Protein AF-A0A1U9KQS3-F1 (afdb_monomer_lite)

Secondary structure (DSSP, 8-state):
--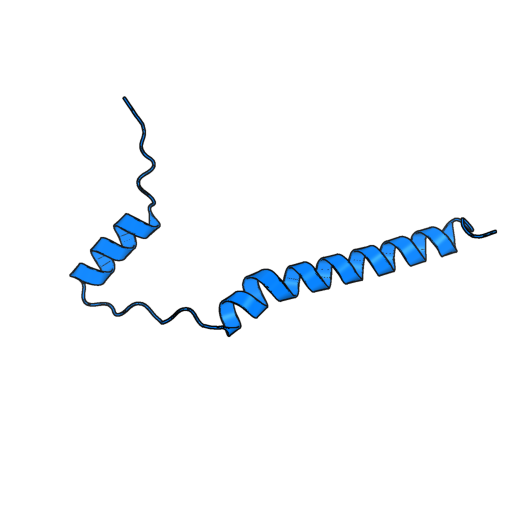-----HHHHHHHHHHHTT-PPPP--HHHHIIIIIHHHHHHHHHHHHHHHHHHHHTT---

Organism: NCBI:txid320497

Sequence (61 aa):
MAYEWTDPDAEADAIERQAGIAEPPPTRSGIVFGLILPVVVSGIVLLIGMWFAIRYFHLLG

pLDDT: mean 78.65, std 15.45, range [43.41, 98.19]

Structure (mmCIF, N/CA/C/O backbone):
data_AF-A0A1U9KQS3-F1
#
_entry.id   AF-A0A1U9KQS3-F1
#
loop_
_atom_site.group_PDB
_atom_site.id
_atom_site.type_symbol
_atom_site.label_atom_id
_atom_site.label_alt_id
_atom_site.label_comp_id
_atom_site.label_asym_id
_atom_site.label_entity_id
_atom_site.label_seq_id
_atom_site.pdbx_PDB_ins_code
_atom_site.Cartn_x
_atom_site.Cartn_y
_atom_site.Cartn_z
_atom_site.occupancy
_atom_site.B_iso_or_equiv
_atom_site.auth_seq_id
_atom_site.auth_comp_id
_atom_site.auth_asym_id
_atom_site.auth_atom_id
_atom_site.pdbx_PDB_model_num
ATOM 1 N N . MET A 1 1 ? -32.288 25.568 -1.741 1.00 43.41 1 MET A N 1
ATOM 2 C CA . MET A 1 1 ? -32.535 24.284 -1.059 1.00 43.41 1 MET A CA 1
ATOM 3 C C . MET A 1 1 ? -31.206 23.558 -1.044 1.00 43.41 1 MET A C 1
ATOM 5 O O . MET A 1 1 ? -30.814 23.023 -2.071 1.00 43.41 1 MET A O 1
ATOM 9 N N . ALA A 1 2 ? -30.442 23.721 0.038 1.00 43.50 2 ALA A N 1
ATOM 10 C CA . ALA A 1 2 ? -29.154 23.060 0.180 1.00 43.50 2 ALA A CA 1
ATOM 11 C C . ALA A 1 2 ? -29.446 21.585 0.445 1.00 43.50 2 ALA A C 1
ATOM 13 O O . ALA A 1 2 ? -30.064 21.242 1.447 1.00 43.50 2 ALA A O 1
ATOM 14 N N . TYR A 1 3 ? -29.097 20.740 -0.515 1.00 49.12 3 TYR A N 1
ATOM 15 C CA . TYR A 1 3 ? -28.965 19.316 -0.282 1.00 49.12 3 TYR A CA 1
ATOM 16 C C . TYR A 1 3 ? -27.709 19.201 0.594 1.00 49.12 3 TYR A C 1
ATOM 18 O O . TYR A 1 3 ? -26.574 19.304 0.146 1.00 49.12 3 TYR A O 1
ATOM 26 N N . GLU A 1 4 ? -27.906 19.222 1.900 1.00 52.34 4 GLU A N 1
ATOM 27 C CA . GLU A 1 4 ? -26.855 18.830 2.818 1.00 52.34 4 GLU A CA 1
ATOM 28 C C . GLU A 1 4 ? -26.907 17.310 2.754 1.00 52.34 4 GLU A C 1
ATOM 30 O O . GLU A 1 4 ? -27.884 16.702 3.186 1.00 52.34 4 GLU A O 1
ATOM 35 N N . TRP A 1 5 ? -25.934 16.693 2.078 1.00 53.94 5 TRP A N 1
ATOM 36 C CA . TRP A 1 5 ? -25.627 15.295 2.355 1.00 53.94 5 TRP A CA 1
ATOM 37 C C . TRP A 1 5 ? -25.156 15.271 3.794 1.00 53.94 5 TRP A C 1
ATOM 39 O O . TRP A 1 5 ? -23.970 15.425 4.069 1.00 53.94 5 TRP A O 1
ATOM 49 N N .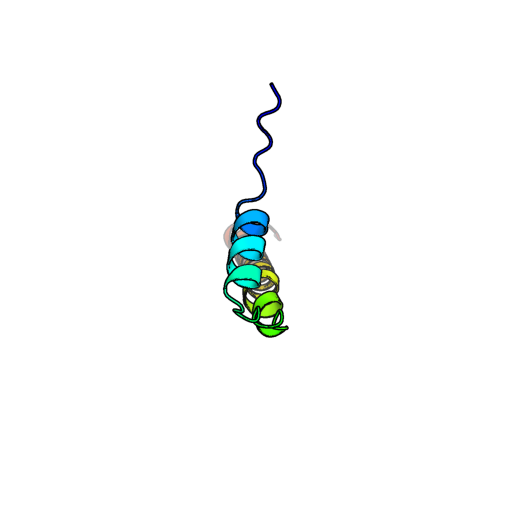 THR A 1 6 ? -26.125 15.216 4.704 1.00 56.09 6 THR A N 1
ATOM 50 C CA . THR A 1 6 ? -25.909 14.862 6.091 1.00 56.09 6 THR A CA 1
ATOM 51 C C . THR A 1 6 ? -25.108 13.584 6.049 1.00 56.09 6 THR A C 1
ATOM 53 O O . THR A 1 6 ? -25.547 12.593 5.467 1.00 56.09 6 THR A O 1
ATOM 56 N N . ASP A 1 7 ? -23.882 13.704 6.542 1.00 66.00 7 ASP A N 1
ATOM 57 C CA . ASP A 1 7 ? -22.875 12.664 6.572 1.00 66.00 7 ASP A CA 1
ATOM 58 C C . ASP A 1 7 ? -23.552 11.392 7.104 1.00 66.00 7 ASP A C 1
ATOM 60 O O . ASP A 1 7 ? -23.983 11.393 8.261 1.00 66.00 7 ASP A O 1
ATOM 64 N N . PRO A 1 8 ? -23.787 10.362 6.269 1.00 65.00 8 PRO A N 1
ATOM 65 C CA . PRO A 1 8 ? -24.529 9.176 6.693 1.00 65.00 8 PRO A CA 1
ATOM 66 C C . PRO A 1 8 ? -23.855 8.507 7.896 1.00 65.00 8 PRO A C 1
ATOM 68 O O . PRO A 1 8 ? -24.536 7.889 8.713 1.00 65.00 8 PRO A O 1
ATOM 71 N N . ASP A 1 9 ? -22.548 8.724 8.050 1.00 65.50 9 ASP A N 1
ATOM 72 C CA . ASP A 1 9 ? -21.766 8.326 9.213 1.00 65.50 9 ASP A CA 1
ATOM 73 C C . ASP A 1 9 ? -22.219 9.078 10.481 1.00 65.50 9 ASP A C 1
ATOM 75 O O . ASP A 1 9 ? -22.432 8.464 11.519 1.00 65.50 9 ASP A O 1
ATOM 79 N N . ALA A 1 10 ? -22.508 10.381 10.409 1.00 68.12 10 ALA A N 1
ATOM 80 C CA . ALA A 1 10 ? -22.989 11.151 11.561 1.00 68.12 10 ALA A CA 1
ATOM 81 C C . ALA A 1 10 ? -24.413 10.761 12.002 1.00 68.12 10 ALA A C 1
ATOM 83 O O . ALA A 1 10 ? -24.740 10.827 13.192 1.00 68.12 10 ALA A O 1
ATOM 84 N N . GLU A 1 11 ? -25.273 10.373 11.056 1.00 70.56 11 GLU A N 1
ATOM 85 C CA . GLU A 1 11 ? -26.618 9.872 11.362 1.00 70.56 11 GLU A CA 1
ATOM 86 C C . GLU A 1 11 ? -26.560 8.452 11.951 1.00 70.56 11 GLU A C 1
ATOM 88 O O . GLU A 1 11 ? -27.256 8.163 12.929 1.00 70.56 11 GLU A O 1
ATOM 93 N N . ALA A 1 12 ? -25.671 7.595 11.437 1.00 70.12 12 ALA A N 1
ATOM 94 C CA . ALA A 1 12 ? -25.402 6.271 11.993 1.00 70.12 12 ALA A CA 1
ATOM 95 C C . ALA A 1 12 ? -24.829 6.352 13.418 1.00 70.12 12 ALA A C 1
ATOM 97 O O . ALA A 1 12 ? -25.373 5.713 14.320 1.00 70.12 12 ALA A O 1
ATOM 98 N N . ASP A 1 13 ? -23.842 7.217 13.661 1.00 70.94 13 ASP A N 1
ATOM 99 C CA . ASP A 1 13 ? -23.261 7.462 14.988 1.00 70.94 13 ASP A CA 1
ATOM 100 C C . ASP A 1 13 ? -24.319 7.919 16.003 1.00 70.94 13 ASP A C 1
ATOM 102 O O . ASP A 1 13 ? -24.295 7.550 17.183 1.00 70.94 13 ASP A O 1
ATOM 106 N N . ALA A 1 14 ? -25.273 8.748 15.565 1.00 70.06 14 ALA A N 1
ATOM 107 C CA . ALA A 1 14 ? -26.370 9.204 16.411 1.00 70.06 14 ALA A CA 1
ATOM 108 C C . ALA A 1 14 ? -27.309 8.049 16.799 1.00 70.06 14 ALA A C 1
ATOM 110 O O . ALA A 1 14 ? -27.746 7.980 17.953 1.00 70.06 14 ALA A O 1
ATOM 111 N N . ILE A 1 15 ? -27.589 7.135 15.867 1.00 72.06 15 ILE A N 1
ATOM 112 C CA . ILE A 1 15 ? -28.402 5.935 16.102 1.00 72.06 15 ILE A CA 1
ATOM 113 C C . ILE A 1 15 ? -27.647 4.936 16.994 1.00 72.06 15 ILE A C 1
ATOM 115 O O . ILE A 1 15 ? -28.236 4.396 17.931 1.00 72.06 15 ILE A O 1
ATOM 119 N N . GLU A 1 16 ? -26.346 4.733 16.780 1.00 69.44 16 GLU A N 1
ATOM 120 C CA . GLU A 1 16 ? -25.508 3.835 17.585 1.00 69.44 16 GLU A CA 1
ATOM 121 C C . GLU A 1 16 ? -25.362 4.321 19.034 1.00 69.44 16 GLU A C 1
ATOM 123 O O . GLU A 1 16 ? -25.523 3.529 19.971 1.00 69.44 16 GLU A O 1
ATOM 128 N N . ARG A 1 17 ? -25.192 5.637 19.247 1.00 69.12 17 ARG A N 1
ATOM 129 C CA . ARG A 1 17 ? -25.213 6.240 20.595 1.00 69.12 17 ARG A CA 1
ATOM 130 C C . ARG A 1 17 ? -26.565 6.091 21.283 1.00 69.12 17 ARG A C 1
ATOM 132 O O . ARG A 1 17 ? -26.598 5.841 22.487 1.00 69.12 17 ARG A O 1
ATOM 139 N N . GLN A 1 18 ? -27.671 6.230 20.548 1.00 71.69 18 GLN A N 1
ATOM 140 C CA . GLN A 1 18 ? -29.018 6.005 21.092 1.00 71.69 18 GLN A CA 1
ATOM 141 C C . GLN A 1 18 ? -29.268 4.528 21.425 1.00 71.69 18 GLN A C 1
ATOM 143 O O . GLN A 1 18 ? -29.948 4.231 22.406 1.00 71.69 18 GLN A O 1
ATOM 148 N N . ALA A 1 19 ? -28.686 3.608 20.653 1.00 73.06 19 ALA A N 1
ATOM 149 C CA . ALA A 1 19 ? -28.747 2.167 20.885 1.00 73.06 19 ALA A CA 1
ATOM 150 C C . ALA A 1 19 ? -27.777 1.678 21.982 1.00 73.06 19 ALA A C 1
ATOM 152 O O . ALA A 1 19 ? -27.820 0.505 22.355 1.00 73.06 19 ALA A O 1
ATOM 153 N N . GLY A 1 20 ? -26.918 2.557 22.515 1.00 64.06 20 GLY A N 1
ATOM 154 C CA . GLY A 1 20 ? -25.928 2.218 23.540 1.00 64.06 20 GLY A CA 1
ATOM 155 C C . GLY A 1 20 ? -24.785 1.336 23.028 1.00 64.06 20 GLY A C 1
ATOM 156 O O . GLY A 1 20 ? -24.122 0.669 23.825 1.00 64.06 20 GLY A O 1
ATOM 157 N N . ILE A 1 21 ? -24.563 1.305 21.712 1.00 67.75 21 ILE A N 1
ATOM 158 C CA . ILE A 1 21 ? -23.477 0.553 21.087 1.00 67.75 21 ILE A CA 1
ATOM 159 C C . ILE A 1 21 ? -22.208 1.394 21.237 1.00 67.75 21 ILE A C 1
ATOM 161 O O . ILE A 1 21 ? -22.120 2.510 20.738 1.00 67.75 21 ILE A O 1
ATOM 165 N N . ALA A 1 22 ? -21.238 0.888 21.999 1.00 65.75 22 ALA A N 1
ATOM 166 C CA . ALA A 1 22 ? -19.954 1.558 22.153 1.00 65.75 22 ALA A CA 1
ATOM 167 C C . ALA A 1 22 ? -19.154 1.425 20.852 1.00 65.75 22 ALA A C 1
ATOM 169 O O . ALA A 1 22 ? -18.828 0.305 20.450 1.00 65.75 22 ALA A O 1
ATOM 170 N N . GLU A 1 23 ? -18.813 2.552 20.225 1.00 66.19 23 GLU A N 1
ATOM 171 C CA . GLU A 1 23 ? -17.954 2.554 19.042 1.00 66.19 23 GLU A CA 1
ATOM 172 C C . GLU A 1 23 ? -16.603 1.891 19.350 1.00 66.19 23 GLU A C 1
ATOM 174 O O . GLU A 1 23 ? -15.950 2.222 20.353 1.00 66.19 23 GLU A O 1
ATOM 179 N N . PRO A 1 24 ? -16.155 0.940 18.510 1.00 67.00 24 PRO A N 1
ATOM 180 C CA . PRO A 1 24 ? -14.847 0.339 18.674 1.00 67.00 24 PRO A CA 1
ATOM 181 C C . PRO A 1 24 ? -13.776 1.425 18.492 1.00 67.00 24 PRO A C 1
ATOM 183 O O . PRO A 1 24 ? -13.809 2.169 17.511 1.00 67.00 24 PRO A O 1
ATOM 186 N N . PRO A 1 25 ? -12.797 1.536 19.409 1.00 71.75 25 PRO A N 1
ATOM 187 C CA . PRO A 1 25 ? -11.786 2.576 19.316 1.00 71.75 25 PRO A CA 1
ATOM 188 C C . PRO A 1 25 ? -11.016 2.437 17.996 1.00 71.75 25 PRO A C 1
ATOM 190 O O . PRO A 1 25 ? -10.663 1.312 17.620 1.00 71.75 25 PRO A O 1
ATOM 193 N N . PRO A 1 26 ? -10.704 3.551 17.305 1.00 65.81 26 PRO A N 1
ATOM 194 C CA . PRO A 1 26 ? -9.948 3.507 16.064 1.00 65.81 26 PRO A CA 1
ATOM 195 C C . PRO A 1 26 ? -8.621 2.793 16.314 1.00 65.81 26 PRO A C 1
ATOM 197 O O . PRO A 1 26 ? -7.750 3.255 17.059 1.00 65.81 26 PRO A O 1
ATOM 200 N N . THR A 1 27 ? -8.479 1.607 15.726 1.00 74.56 27 THR A N 1
ATOM 201 C CA . THR A 1 27 ? -7.298 0.782 15.954 1.00 74.56 27 THR A CA 1
ATOM 202 C C . THR A 1 27 ? -6.157 1.290 15.082 1.00 74.56 27 THR A C 1
ATOM 204 O O . THR A 1 27 ? -6.318 1.511 13.880 1.00 74.56 27 THR A O 1
ATOM 207 N N . ARG A 1 28 ? -4.956 1.443 15.659 1.00 72.50 28 ARG A N 1
ATOM 208 C CA . ARG A 1 28 ? -3.751 1.800 14.883 1.00 72.50 28 ARG A CA 1
ATOM 209 C C . ARG A 1 28 ? -3.509 0.828 13.722 1.00 72.50 28 ARG A C 1
ATOM 211 O O . ARG A 1 28 ? -3.016 1.239 12.677 1.00 72.50 28 ARG A O 1
ATOM 218 N N . SER A 1 29 ? -3.903 -0.435 13.884 1.00 78.69 29 SER A N 1
ATOM 219 C CA . SER A 1 29 ? -3.901 -1.444 12.823 1.00 78.69 29 SER A CA 1
ATOM 220 C C . SER A 1 29 ? -4.757 -1.046 11.619 1.00 78.69 29 SER A C 1
ATOM 222 O O . SER A 1 29 ? -4.301 -1.220 10.493 1.00 78.69 29 SER A O 1
ATOM 224 N N . GLY A 1 30 ? -5.943 -0.462 11.823 1.00 81.50 30 GLY A N 1
ATOM 225 C CA . GLY A 1 30 ? -6.822 -0.032 10.730 1.00 81.50 30 GLY A CA 1
ATOM 226 C C . GLY A 1 30 ? -6.171 1.012 9.821 1.00 81.50 30 GLY A C 1
ATOM 227 O O . GLY A 1 30 ? -6.209 0.878 8.603 1.00 81.50 30 GLY A O 1
ATOM 228 N N . ILE A 1 31 ? -5.473 1.993 10.401 1.00 83.44 31 ILE A N 1
ATOM 229 C CA . ILE A 1 31 ? -4.749 3.027 9.639 1.00 83.44 31 ILE A CA 1
ATOM 230 C C . ILE A 1 31 ? -3.566 2.418 8.872 1.00 83.44 31 ILE A C 1
ATOM 232 O O . ILE A 1 31 ? -3.335 2.739 7.704 1.00 83.44 31 ILE A O 1
ATOM 236 N N . VAL A 1 32 ? -2.814 1.516 9.509 1.00 86.81 32 VAL A N 1
ATOM 237 C CA . VAL A 1 32 ? -1.657 0.868 8.878 1.00 86.81 32 VAL A CA 1
ATOM 238 C C . VAL A 1 32 ? -2.085 0.024 7.678 1.00 86.81 32 VAL A C 1
ATOM 240 O O . VAL A 1 32 ? -1.512 0.173 6.601 1.00 86.81 32 VAL A O 1
ATOM 243 N N . PHE A 1 33 ? -3.096 -0.830 7.832 1.00 89.38 33 PHE A N 1
ATOM 244 C CA . PHE A 1 33 ? -3.537 -1.715 6.752 1.00 89.38 33 PHE A CA 1
ATOM 245 C C . PHE A 1 33 ? -4.395 -1.001 5.704 1.00 89.38 33 PHE A C 1
ATOM 247 O O . PHE A 1 33 ? -4.279 -1.315 4.523 1.00 89.38 33 PHE A O 1
ATOM 254 N N . GLY A 1 34 ? -5.223 -0.039 6.114 1.00 88.56 34 GLY A N 1
ATOM 255 C CA . GLY A 1 34 ? -6.137 0.668 5.217 1.00 88.56 34 GLY A CA 1
ATOM 256 C C . GLY A 1 34 ? -5.472 1.756 4.378 1.00 88.56 34 GLY A C 1
ATOM 257 O O . GLY A 1 34 ? -5.905 2.000 3.257 1.00 88.56 34 GLY A O 1
ATOM 258 N N . LEU A 1 35 ? -4.410 2.392 4.886 1.00 89.75 35 LEU A N 1
ATOM 259 C CA . LEU A 1 35 ? -3.778 3.531 4.215 1.00 89.75 35 LEU A CA 1
ATOM 260 C C . LEU A 1 35 ? -2.291 3.311 3.947 1.00 89.75 35 LEU A C 1
ATOM 262 O O . LEU A 1 35 ? -1.833 3.447 2.816 1.00 89.75 35 LEU A O 1
ATOM 266 N N . ILE A 1 36 ? -1.518 2.969 4.976 1.00 91.88 36 ILE A N 1
ATOM 267 C CA . ILE A 1 36 ? -0.053 2.955 4.859 1.00 91.88 36 ILE A CA 1
ATOM 268 C C . ILE A 1 36 ? 0.405 1.815 3.945 1.00 91.88 36 ILE A C 1
ATOM 270 O O . ILE A 1 36 ? 1.198 2.035 3.030 1.00 91.88 36 ILE A O 1
ATOM 274 N N . LEU A 1 37 ? -0.121 0.608 4.155 1.00 94.62 37 LEU A N 1
ATOM 275 C CA . LEU A 1 37 ? 0.211 -0.571 3.361 1.00 94.62 37 LEU A CA 1
ATOM 276 C C . LEU A 1 37 ? -0.054 -0.366 1.854 1.00 94.62 37 LEU A C 1
ATOM 278 O O . LEU A 1 37 ? 0.893 -0.539 1.085 1.00 94.62 37 LEU A O 1
ATOM 282 N N . PRO A 1 38 ? -1.259 0.032 1.391 1.00 95.88 38 PRO A N 1
ATOM 283 C CA . PRO A 1 38 ? -1.506 0.202 -0.042 1.00 95.88 38 PRO A CA 1
ATOM 284 C C . PRO A 1 38 ? -0.647 1.304 -0.672 1.00 95.88 38 PRO A C 1
ATOM 286 O O . PRO A 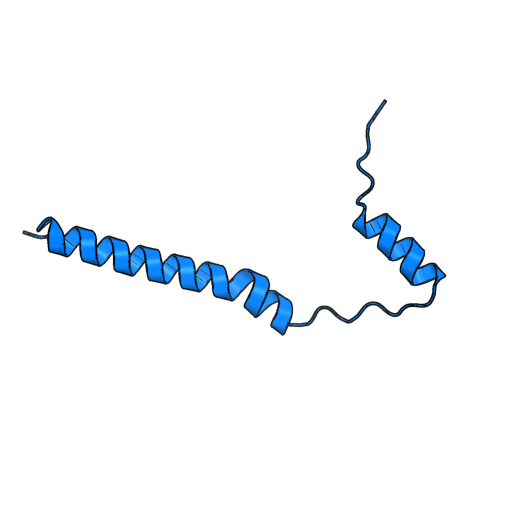1 38 ? -0.192 1.140 -1.807 1.00 95.88 38 PRO A O 1
ATOM 289 N N . VAL A 1 39 ? -0.365 2.392 0.053 1.00 97.50 39 VAL A N 1
ATOM 290 C CA . VAL A 1 39 ? 0.516 3.468 -0.432 1.00 97.50 39 VAL A CA 1
ATOM 291 C C . VAL A 1 39 ? 1.946 2.960 -0.625 1.00 97.50 39 VAL A C 1
ATOM 293 O O . VAL A 1 39 ? 2.541 3.174 -1.682 1.00 97.50 39 VAL A O 1
ATOM 296 N N . VAL A 1 40 ? 2.485 2.237 0.360 1.00 97.50 40 VAL A N 1
ATOM 297 C CA . VAL A 1 40 ? 3.838 1.665 0.284 1.00 97.50 40 VAL A CA 1
ATOM 298 C C . VAL A 1 40 ? 3.933 0.633 -0.839 1.00 97.50 40 VAL A C 1
ATOM 300 O O . VAL A 1 40 ? 4.870 0.684 -1.637 1.00 97.50 40 VAL A O 1
ATOM 303 N N . VAL A 1 41 ? 2.952 -0.267 -0.947 1.00 98.00 41 VAL A N 1
ATOM 304 C CA . VAL A 1 41 ? 2.903 -1.277 -2.015 1.00 98.00 41 VAL A CA 1
ATOM 305 C C . VAL A 1 41 ? 2.873 -0.609 -3.389 1.00 98.00 41 VAL A C 1
ATOM 307 O O . VAL A 1 41 ? 3.663 -0.973 -4.257 1.00 98.00 41 VAL A O 1
ATOM 310 N N . SER A 1 42 ? 2.031 0.410 -3.572 1.00 97.88 42 SER A N 1
ATOM 311 C CA . SER A 1 42 ? 1.945 1.156 -4.8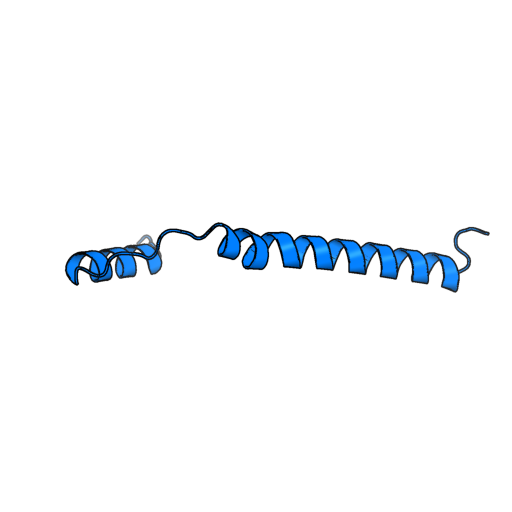35 1.00 97.88 42 SER A CA 1
ATOM 312 C C . SER A 1 42 ? 3.275 1.822 -5.195 1.00 97.88 42 SER A C 1
ATOM 314 O O . SER A 1 42 ? 3.722 1.730 -6.338 1.00 97.88 42 SER A O 1
ATOM 316 N N . GLY A 1 43 ? 3.952 2.433 -4.217 1.00 97.75 43 GLY A N 1
ATOM 317 C CA . GLY A 1 43 ? 5.274 3.028 -4.417 1.00 97.75 43 GLY A CA 1
ATOM 318 C C . GLY A 1 43 ? 6.325 2.005 -4.860 1.00 97.75 43 GLY A C 1
ATOM 319 O O . GLY A 1 43 ? 7.051 2.243 -5.824 1.00 97.75 43 GLY A O 1
ATOM 320 N N . ILE A 1 44 ? 6.372 0.836 -4.214 1.00 98.19 44 ILE A N 1
ATOM 321 C CA . ILE A 1 44 ? 7.296 -0.250 -4.580 1.00 98.19 44 ILE A CA 1
ATOM 322 C C . ILE A 1 44 ? 7.015 -0.750 -6.002 1.00 98.19 44 ILE A C 1
ATOM 324 O O . ILE A 1 44 ? 7.945 -0.898 -6.796 1.00 98.19 44 ILE A O 1
ATOM 328 N N . VAL A 1 45 ? 5.744 -0.972 -6.346 1.00 98.06 45 VAL A N 1
ATOM 329 C CA . VAL A 1 45 ? 5.333 -1.425 -7.684 1.00 98.06 45 VAL A CA 1
ATOM 330 C C . VAL A 1 45 ? 5.769 -0.429 -8.760 1.00 98.06 45 VAL A C 1
ATOM 332 O O . VAL A 1 45 ? 6.308 -0.843 -9.786 1.00 98.06 45 VAL A O 1
ATOM 335 N N . LEU A 1 46 ? 5.605 0.875 -8.517 1.00 97.56 46 LEU A N 1
ATOM 336 C CA . LEU A 1 46 ? 6.045 1.920 -9.444 1.00 97.56 46 LEU A CA 1
ATOM 337 C C . LEU A 1 46 ? 7.563 1.920 -9.640 1.00 97.56 46 LEU A C 1
ATOM 339 O O . LEU A 1 46 ? 8.027 1.989 -10.777 1.00 97.56 46 LEU A O 1
ATOM 343 N N . LEU A 1 47 ? 8.338 1.805 -8.560 1.00 97.25 47 LEU A N 1
ATOM 344 C CA . LEU A 1 47 ? 9.801 1.756 -8.642 1.00 97.25 47 LEU A CA 1
ATOM 345 C C . LEU A 1 47 ? 10.284 0.527 -9.421 1.00 97.25 47 LEU A C 1
ATOM 347 O O . LEU A 1 47 ? 11.165 0.647 -10.274 1.00 97.25 47 LEU A O 1
ATOM 351 N N . ILE A 1 48 ? 9.682 -0.638 -9.171 1.00 97.25 48 ILE A N 1
ATOM 352 C CA . ILE A 1 48 ? 9.984 -1.872 -9.905 1.00 97.25 48 ILE A CA 1
ATOM 353 C C . ILE A 1 48 ? 9.625 -1.706 -11.385 1.00 97.25 48 ILE A C 1
ATOM 355 O O . ILE A 1 48 ? 10.454 -1.990 -12.249 1.00 97.25 48 ILE A O 1
ATOM 359 N N . GLY A 1 49 ? 8.425 -1.207 -11.688 1.00 95.94 49 GLY A N 1
ATOM 360 C CA . GLY A 1 49 ? 7.977 -0.971 -13.062 1.00 95.94 49 GLY A CA 1
ATOM 361 C C . GLY A 1 49 ? 8.892 -0.006 -13.815 1.00 95.94 49 GLY A C 1
ATOM 362 O O . GLY A 1 49 ? 9.300 -0.289 -14.941 1.00 95.94 49 GLY A O 1
ATOM 363 N N . MET A 1 50 ? 9.290 1.091 -13.169 1.00 95.38 50 MET A N 1
ATOM 364 C CA . MET A 1 50 ? 10.245 2.053 -13.718 1.00 95.38 50 MET A CA 1
ATOM 365 C C . MET A 1 50 ? 11.605 1.404 -13.995 1.00 95.38 50 MET A C 1
ATOM 367 O O . MET A 1 50 ? 12.168 1.599 -15.072 1.00 95.38 50 MET A O 1
ATOM 371 N N . TRP A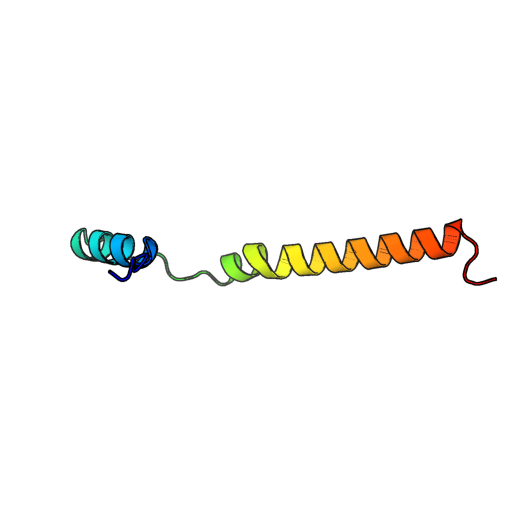 1 51 ? 12.126 0.602 -13.063 1.00 94.75 51 TRP A N 1
ATOM 372 C CA . TRP A 1 51 ? 13.394 -0.102 -13.253 1.00 94.75 51 TRP A CA 1
ATOM 373 C C . TRP A 1 51 ? 13.342 -1.083 -14.432 1.00 94.75 51 TRP A C 1
ATOM 375 O O . TRP A 1 51 ? 14.262 -1.116 -15.253 1.00 94.75 51 TRP A O 1
ATOM 385 N N . PHE A 1 52 ? 12.247 -1.836 -14.563 1.00 94.69 52 PHE A N 1
ATOM 386 C CA . PHE A 1 52 ? 12.033 -2.728 -15.702 1.00 94.69 52 PHE A CA 1
ATOM 387 C C . PHE A 1 52 ? 11.949 -1.964 -17.020 1.00 94.69 52 PHE A C 1
ATOM 389 O O . PHE A 1 52 ? 12.585 -2.376 -17.988 1.00 94.69 52 PHE A O 1
ATOM 396 N N . ALA A 1 53 ? 11.224 -0.845 -17.059 1.00 92.75 53 ALA A N 1
ATOM 397 C CA . ALA A 1 53 ? 11.139 -0.005 -18.250 1.00 92.75 53 ALA A CA 1
ATOM 398 C C . ALA A 1 53 ? 12.528 0.506 -18.662 1.00 92.75 53 ALA A C 1
ATOM 400 O O . ALA A 1 53 ? 12.933 0.350 -19.812 1.00 92.75 53 ALA A O 1
ATOM 401 N N . ILE A 1 54 ? 13.300 1.024 -17.707 1.00 91.75 54 ILE A N 1
ATOM 402 C CA . ILE A 1 54 ? 14.681 1.465 -17.927 1.00 91.75 54 ILE A CA 1
ATOM 403 C C . ILE A 1 54 ? 15.542 0.348 -18.525 1.00 91.75 54 ILE A C 1
ATOM 405 O O . ILE A 1 54 ? 16.238 0.573 -19.518 1.00 91.75 54 ILE A O 1
ATOM 409 N N . ARG A 1 55 ? 15.498 -0.852 -17.932 1.00 90.56 55 ARG A N 1
ATOM 410 C CA . ARG A 1 55 ? 16.292 -2.002 -18.386 1.00 90.56 55 ARG A CA 1
ATOM 411 C C . ARG A 1 55 ? 15.863 -2.500 -19.757 1.00 90.56 55 ARG A C 1
ATOM 413 O O . ARG A 1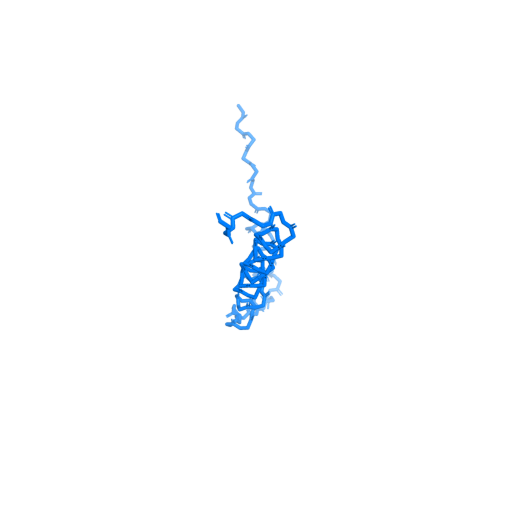 55 ? 16.726 -2.809 -20.569 1.00 90.56 55 ARG A O 1
ATOM 420 N N . TYR A 1 56 ? 14.562 -2.579 -20.005 1.00 89.81 56 TYR A N 1
ATOM 421 C CA . TYR A 1 56 ? 14.015 -3.094 -21.256 1.00 89.81 56 TYR A CA 1
ATOM 422 C C . TYR A 1 56 ? 14.315 -2.166 -22.436 1.00 89.81 56 TYR A C 1
ATOM 424 O O . TYR A 1 56 ? 14.731 -2.620 -23.500 1.00 89.81 56 TYR A O 1
ATOM 432 N N . PHE A 1 57 ? 14.153 -0.859 -22.239 1.00 92.44 57 PHE A N 1
ATOM 433 C CA . PHE A 1 57 ? 14.350 0.134 -23.292 1.00 92.44 57 PHE A CA 1
ATOM 434 C C . PHE A 1 57 ? 15.797 0.635 -23.407 1.00 92.44 57 PHE A C 1
ATOM 436 O O . PHE A 1 57 ? 16.053 1.512 -24.225 1.00 92.44 57 PHE A O 1
ATOM 443 N N . HIS A 1 58 ? 16.737 0.095 -22.617 1.00 80.81 58 HIS A N 1
ATOM 444 C CA . HIS A 1 58 ? 18.126 0.572 -22.541 1.00 80.81 58 HIS A CA 1
ATOM 445 C C . HIS A 1 58 ? 18.214 2.103 -22.389 1.00 80.81 58 HIS A C 1
ATOM 447 O O . HIS A 1 58 ? 19.063 2.751 -22.989 1.00 80.81 58 HIS A O 1
ATOM 453 N N . LEU A 1 59 ? 17.317 2.692 -21.586 1.00 74.19 59 LEU A N 1
ATOM 454 C CA . LEU A 1 59 ? 17.240 4.153 -21.404 1.00 74.19 59 LEU A CA 1
ATOM 455 C C . LEU A 1 59 ? 18.445 4.719 -20.641 1.00 74.19 59 LEU A C 1
ATOM 457 O O . LEU A 1 59 ? 18.692 5.918 -20.671 1.00 74.19 59 LEU A O 1
ATOM 461 N N . LEU A 1 60 ? 19.178 3.847 -19.950 1.00 72.31 60 LEU A N 1
ATOM 462 C CA . LEU A 1 60 ? 20.517 4.108 -19.442 1.00 72.31 60 LEU A CA 1
ATOM 463 C C . LEU A 1 60 ? 21.510 3.344 -20.327 1.00 72.31 60 LEU A C 1
ATOM 465 O O . LEU A 1 60 ? 21.954 2.248 -19.977 1.00 72.31 60 LEU A O 1
ATOM 469 N N . GLY A 1 61 ? 21.771 3.916 -21.498 1.00 59.31 61 GLY A N 1
ATOM 470 C CA . GLY A 1 61 ? 22.800 3.541 -22.462 1.00 59.31 61 GLY A CA 1
ATOM 471 C C . GLY A 1 61 ? 23.537 4.792 -22.906 1.00 59.31 61 GLY A C 1
ATOM 472 O O . GLY A 1 61 ? 22.848 5.814 -23.121 1.00 59.31 61 GLY A O 1
#

Foldseek 3Di:
DDPPPPPVVVVVVVVCVVVVNDDDPPDPVCCCVVPVVVVVVVVVVVVVVVVCVCVVVVVVD

Radius of gyration: 22.28 Å; chains: 1; bounding box: 55×27×47 Å